Protein AF-A0A2W4WFT9-F1 (afdb_monomer_lite)

Foldseek 3Di:
DPDDPDLAQPLPPRHGCCVALVCLVVVVDPDPDPVSSVSSVD

Radius of gyration: 9.39 Å; chains: 1; bounding box: 18×21×23 Å

Organism: NCBI:txid268141

Secondary structure (DSSP, 8-state):
------SB-SSSS-SBGGGTHHHHHHTSS--SSHHHHHHT--

InterPro domains:
  IPR004027 SEC-C motif [PF02810] (7-23)

Sequence (42 aa):
MSQPKSERCLCNSQKPFKRCCGPYLAGEALAPTAEALMRSRY

pLDDT: mean 71.21, std 10.14, range [46.0, 82.88]

Structure (mmCIF, N/CA/C/O backbone):
data_AF-A0A2W4WFT9-F1
#
_entry.id   AF-A0A2W4WFT9-F1
#
loop_
_atom_site.group_PDB
_atom_site.id
_atom_site.type_symbol
_atom_site.label_atom_id
_atom_site.label_alt_id
_atom_site.label_comp_id
_atom_site.label_asym_id
_atom_site.label_entity_id
_atom_site.label_seq_id
_atom_site.pdbx_PDB_ins_code
_atom_s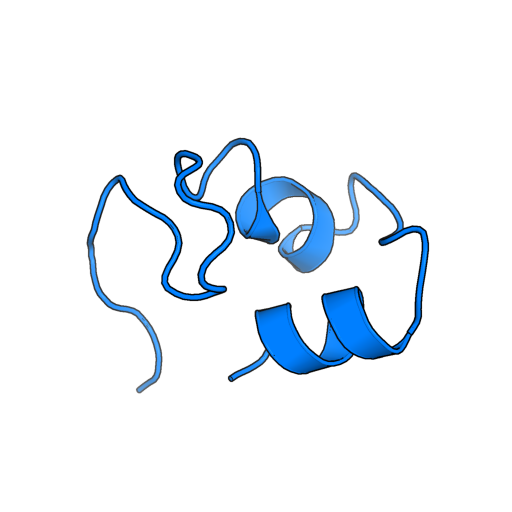ite.Cartn_x
_atom_site.Cartn_y
_atom_site.Cartn_z
_atom_site.occupancy
_atom_site.B_iso_or_equiv
_atom_site.auth_seq_id
_atom_site.auth_comp_id
_atom_site.auth_asym_id
_atom_site.auth_atom_id
_atom_site.pdbx_PDB_model_num
ATOM 1 N N . MET A 1 1 ? -10.478 -2.272 14.350 1.00 46.00 1 MET A N 1
ATOM 2 C CA . MET A 1 1 ? -9.895 -0.955 14.016 1.00 46.00 1 MET A CA 1
ATOM 3 C C . MET A 1 1 ? -8.507 -1.162 13.422 1.00 46.00 1 MET A C 1
ATOM 5 O O . MET A 1 1 ? -7.586 -1.392 14.188 1.00 46.00 1 MET A O 1
ATOM 9 N N . SER A 1 2 ? -8.351 -1.084 12.097 1.00 48.72 2 SER A N 1
ATOM 10 C CA . SER A 1 2 ? -7.033 -1.135 11.434 1.00 48.72 2 SER A CA 1
ATOM 11 C C . SER A 1 2 ? -6.882 0.073 10.515 1.00 48.72 2 SER A C 1
ATOM 13 O O . SER A 1 2 ? -7.040 -0.030 9.306 1.00 48.72 2 SER A O 1
ATOM 15 N N . GLN A 1 3 ? -6.679 1.254 11.095 1.00 50.16 3 GLN A N 1
ATOM 16 C CA . GLN A 1 3 ? -6.328 2.451 10.332 1.00 50.16 3 GLN A CA 1
ATOM 17 C C . GLN A 1 3 ? -5.358 3.290 11.160 1.00 50.16 3 GLN A C 1
ATOM 19 O O . GLN A 1 3 ? -5.795 4.088 11.993 1.00 50.16 3 GLN A O 1
ATOM 24 N N . PRO A 1 4 ? -4.040 3.149 10.970 1.00 53.38 4 PRO A N 1
ATOM 25 C CA . PRO A 1 4 ? -3.146 4.197 11.387 1.00 53.38 4 PRO A CA 1
ATOM 26 C C . PRO A 1 4 ? -3.269 5.323 10.376 1.00 53.38 4 PRO A C 1
ATOM 28 O O . PRO A 1 4 ? -3.025 5.201 9.175 1.00 53.38 4 PRO A O 1
ATOM 31 N N . LYS A 1 5 ? -3.696 6.438 10.940 1.00 49.97 5 LYS A N 1
ATOM 32 C CA . LYS A 1 5 ? -3.679 7.785 10.404 1.00 49.97 5 LYS A CA 1
ATOM 33 C C . LYS A 1 5 ? -2.229 8.216 10.149 1.00 49.97 5 LYS A C 1
ATOM 35 O O . LYS A 1 5 ? -1.697 9.076 10.839 1.00 49.97 5 LYS A O 1
ATOM 40 N N . SER A 1 6 ? -1.561 7.572 9.202 1.00 54.12 6 SER A N 1
ATOM 41 C CA . SER A 1 6 ? -0.186 7.872 8.828 1.00 54.12 6 SER A CA 1
ATOM 42 C C . SER A 1 6 ? -0.111 8.039 7.323 1.00 54.12 6 SER A C 1
ATOM 44 O O . SER A 1 6 ? -0.445 7.144 6.555 1.00 54.12 6 SER A O 1
ATOM 46 N N . GLU A 1 7 ? 0.374 9.204 6.903 1.00 68.12 7 GLU A N 1
ATOM 47 C CA . GLU A 1 7 ? 0.658 9.559 5.509 1.00 68.12 7 GLU A CA 1
ATOM 48 C C . GLU A 1 7 ? 1.507 8.503 4.785 1.00 68.12 7 GLU A C 1
ATOM 50 O O . GLU A 1 7 ? 1.468 8.412 3.560 1.00 68.12 7 GLU A O 1
ATOM 55 N N . ARG A 1 8 ? 2.228 7.665 5.541 1.00 70.62 8 ARG A N 1
ATOM 56 C CA . ARG A 1 8 ? 3.040 6.538 5.082 1.00 70.62 8 ARG A CA 1
ATOM 57 C C . ARG A 1 8 ? 2.303 5.206 5.219 1.00 70.62 8 ARG A C 1
ATOM 59 O O . ARG A 1 8 ? 1.642 4.939 6.219 1.00 70.62 8 ARG A O 1
ATOM 66 N N . CYS A 1 9 ? 2.455 4.361 4.206 1.00 77.56 9 CYS A N 1
ATOM 67 C CA . CYS A 1 9 ? 1.873 3.029 4.179 1.00 77.56 9 CYS A CA 1
ATOM 68 C C . CYS A 1 9 ? 2.559 2.087 5.177 1.00 77.56 9 CYS A C 1
ATOM 70 O O . CYS A 1 9 ? 3.784 1.966 5.158 1.00 77.56 9 CYS A O 1
ATOM 72 N N . LEU A 1 10 ? 1.774 1.350 5.968 1.00 71.19 10 LEU A N 1
ATOM 73 C CA . LEU A 1 10 ? 2.282 0.285 6.848 1.00 71.19 10 LEU A CA 1
ATOM 74 C C . LEU A 1 10 ? 2.749 -0.969 6.108 1.00 71.19 10 LEU A C 1
ATOM 76 O O . LEU A 1 10 ? 3.427 -1.813 6.680 1.00 71.19 10 LEU A O 1
ATOM 80 N N . CYS A 1 11 ? 2.408 -1.092 4.829 1.00 74.19 11 CYS A N 1
ATOM 81 C CA . CYS A 1 11 ? 2.721 -2.229 3.970 1.00 74.19 11 CYS A CA 1
ATOM 82 C C . CYS A 1 11 ? 4.227 -2.406 3.666 1.00 74.19 11 CYS A C 1
ATOM 84 O O . CYS A 1 11 ? 4.594 -3.077 2.703 1.00 74.19 11 CYS A O 1
ATOM 86 N N . ASN A 1 12 ? 5.110 -1.751 4.431 1.00 69.31 12 ASN A N 1
ATOM 87 C CA . ASN A 1 12 ? 6.565 -1.719 4.268 1.00 69.31 12 ASN A CA 1
ATOM 88 C C . ASN A 1 12 ? 7.075 -1.200 2.910 1.00 69.31 12 ASN A C 1
ATOM 90 O O . ASN A 1 12 ? 8.269 -1.242 2.631 1.00 69.31 12 ASN A O 1
ATOM 94 N N . SER A 1 13 ? 6.201 -0.637 2.072 1.00 69.31 13 SER A N 1
ATOM 95 C CA . SER A 1 13 ? 6.578 -0.135 0.743 1.00 69.31 13 SER A CA 1
ATOM 96 C C . SER A 1 13 ? 7.282 1.225 0.761 1.00 69.31 13 SER A C 1
ATOM 98 O O . SER A 1 13 ? 7.555 1.760 -0.309 1.00 69.31 13 SER A O 1
ATOM 100 N N . GLN A 1 14 ? 7.517 1.827 1.939 1.00 74.06 14 GLN A N 1
ATOM 101 C CA . GLN A 1 14 ? 8.126 3.165 2.123 1.00 74.06 14 GLN A CA 1
ATOM 102 C C . GLN A 1 14 ? 7.439 4.314 1.354 1.00 74.06 14 GLN A C 1
ATOM 104 O O . GLN A 1 14 ? 7.907 5.450 1.352 1.00 74.06 14 GLN A O 1
ATOM 109 N N . LYS A 1 15 ? 6.284 4.043 0.742 1.00 78.88 15 LYS A N 1
ATOM 110 C CA . LYS A 1 15 ? 5.489 4.974 -0.055 1.00 78.88 15 LYS A CA 1
ATOM 111 C C . LYS A 1 15 ? 4.329 5.545 0.760 1.00 78.88 15 LYS A C 1
ATOM 113 O O . LYS A 1 15 ? 3.875 4.915 1.723 1.00 78.88 15 LYS A O 1
ATOM 118 N N . PRO A 1 16 ? 3.805 6.717 0.369 1.00 82.88 16 PRO A N 1
ATOM 119 C CA . PRO A 1 16 ? 2.622 7.265 1.003 1.00 82.88 16 PRO A CA 1
ATOM 120 C C . PRO A 1 16 ? 1.399 6.378 0.755 1.00 82.88 16 PRO A C 1
ATOM 122 O O . PRO A 1 16 ? 1.244 5.829 -0.336 1.00 82.88 16 PRO A O 1
ATOM 125 N N . PHE A 1 17 ? 0.513 6.257 1.747 1.00 80.12 17 PHE A N 1
ATOM 126 C CA . PHE A 1 17 ? -0.655 5.364 1.695 1.00 80.12 17 PHE A CA 1
ATOM 127 C C . PHE A 1 17 ? -1.507 5.604 0.441 1.00 80.12 17 PHE A C 1
ATOM 129 O O . PHE A 1 17 ? -1.821 4.657 -0.273 1.00 80.12 17 PHE A O 1
ATOM 136 N N . LYS A 1 18 ? -1.763 6.874 0.094 1.00 77.81 18 LYS A N 1
ATOM 137 C CA . LYS A 1 18 ? -2.513 7.272 -1.113 1.00 77.81 18 LYS A CA 1
ATOM 138 C C . LYS A 1 18 ? -1.896 6.806 -2.439 1.00 77.81 18 LYS A C 1
ATOM 140 O O . LYS A 1 18 ? -2.610 6.734 -3.425 1.00 77.81 18 LYS A O 1
ATOM 145 N N . ARG A 1 19 ? -0.592 6.512 -2.488 1.00 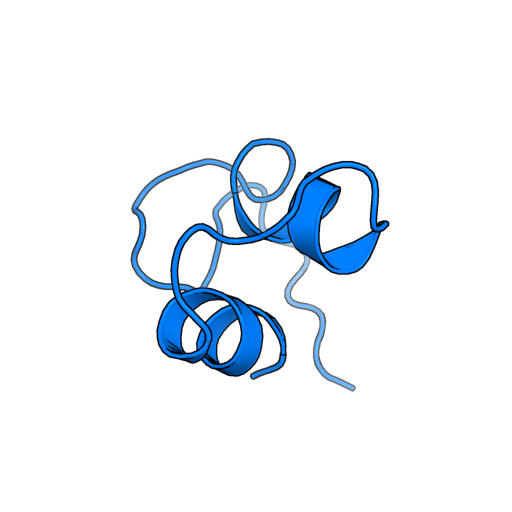79.12 19 ARG A N 1
ATOM 146 C CA . ARG A 1 19 ? 0.096 5.960 -3.676 1.00 79.12 19 ARG A CA 1
ATOM 147 C C . ARG A 1 19 ? 0.541 4.509 -3.479 1.00 79.12 19 ARG A C 1
ATOM 149 O O . ARG A 1 19 ? 1.360 4.011 -4.246 1.00 79.12 19 ARG A O 1
ATOM 156 N N . CYS A 1 20 ? 0.067 3.864 -2.418 1.00 80.75 20 CYS A N 1
ATOM 157 C CA . CYS A 1 20 ? 0.405 2.491 -2.089 1.00 80.75 20 CYS A CA 1
ATOM 158 C C . CYS A 1 20 ? -0.878 1.694 -1.863 1.00 80.75 20 CYS A C 1
ATOM 160 O O . CYS A 1 20 ? -1.547 1.400 -2.839 1.00 80.75 20 CYS A O 1
ATOM 162 N N . CYS A 1 21 ? -1.285 1.403 -0.624 1.00 79.44 21 CYS A N 1
ATOM 163 C CA . CYS A 1 21 ? -2.525 0.659 -0.373 1.00 79.44 21 CYS A CA 1
ATOM 164 C C . CYS A 1 21 ? -3.803 1.413 -0.752 1.00 79.44 21 CYS A C 1
ATOM 166 O O . CYS A 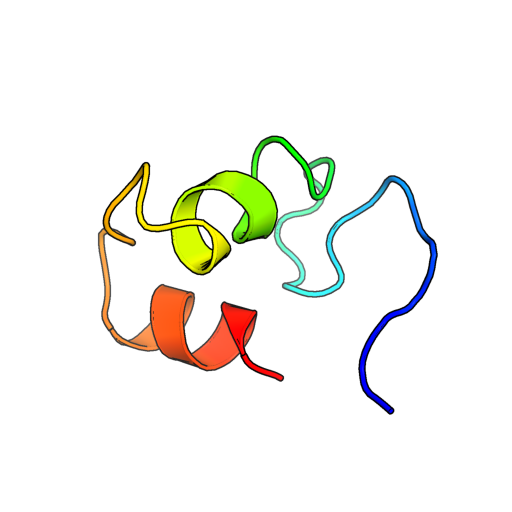1 21 ? -4.805 0.766 -0.997 1.00 79.44 21 CYS A O 1
ATOM 168 N N . GLY A 1 22 ? -3.790 2.746 -0.815 1.00 81.06 22 GLY A N 1
ATOM 169 C CA . GLY A 1 22 ? -4.959 3.574 -1.129 1.00 81.06 22 GLY A CA 1
ATOM 170 C C . GLY A 1 22 ? -5.717 3.131 -2.387 1.00 81.06 22 GLY A C 1
ATOM 171 O O . GLY A 1 22 ? -6.864 2.716 -2.254 1.00 81.06 22 GLY A O 1
ATOM 172 N N . PRO A 1 23 ? -5.101 3.150 -3.584 1.00 82.31 23 PRO A N 1
ATOM 173 C CA . PRO A 1 23 ? -5.767 2.728 -4.817 1.00 82.31 23 PRO A CA 1
ATOM 174 C C . PRO A 1 23 ? -6.092 1.227 -4.836 1.00 82.31 23 PRO A C 1
ATOM 176 O O . PRO A 1 23 ? -7.107 0.838 -5.405 1.00 82.31 23 PRO A O 1
ATOM 179 N N . TYR A 1 24 ? -5.288 0.383 -4.177 1.00 80.19 24 TYR A N 1
ATOM 180 C CA . TYR A 1 24 ? -5.571 -1.055 -4.062 1.00 80.19 24 TYR A CA 1
ATOM 181 C C . TYR A 1 24 ? -6.781 -1.349 -3.159 1.00 80.19 24 TYR A C 1
ATOM 183 O O . TYR A 1 24 ? -7.551 -2.263 -3.434 1.00 80.19 24 TYR A O 1
ATOM 191 N N . LEU A 1 25 ? -6.968 -0.566 -2.093 1.00 75.25 25 LEU A N 1
ATOM 192 C CA . LEU A 1 25 ? -8.099 -0.665 -1.166 1.00 75.25 25 LEU A CA 1
ATOM 193 C C . LEU A 1 25 ? -9.362 -0.000 -1.721 1.00 75.25 25 LEU A C 1
ATOM 195 O O . LEU A 1 25 ? -10.460 -0.464 -1.431 1.00 75.25 25 LEU A O 1
ATOM 199 N N . ALA A 1 26 ? -9.209 1.059 -2.519 1.00 79.75 26 ALA A N 1
ATOM 200 C CA . ALA A 1 26 ? -10.306 1.703 -3.238 1.00 79.75 26 ALA A CA 1
ATOM 201 C C . ALA A 1 26 ? -10.791 0.881 -4.447 1.00 79.75 26 ALA A C 1
ATOM 203 O O . ALA A 1 26 ? -11.873 1.137 -4.964 1.00 79.75 26 ALA A O 1
ATOM 204 N N . GLY A 1 27 ? -10.004 -0.100 -4.905 1.00 77.94 27 GLY A N 1
ATOM 205 C CA . GLY A 1 27 ? -10.285 -0.857 -6.128 1.00 77.94 27 GLY A CA 1
ATOM 206 C C . GLY A 1 27 ? -9.966 -0.092 -7.419 1.00 77.94 27 GLY A C 1
ATOM 207 O O . GLY A 1 27 ? -10.265 -0.579 -8.504 1.00 77.94 27 GLY A O 1
ATOM 208 N N . GLU A 1 28 ? -9.333 1.079 -7.319 1.00 81.81 28 GLU A N 1
ATOM 209 C CA . GLU A 1 28 ? -8.849 1.875 -8.457 1.00 81.81 28 GLU A CA 1
ATOM 210 C C . GLU A 1 28 ? -7.606 1.267 -9.119 1.00 81.81 28 GLU A C 1
ATOM 212 O O . GLU A 1 28 ? -7.355 1.499 -10.300 1.00 81.81 28 GLU A O 1
ATOM 217 N N . ALA A 1 29 ? -6.827 0.474 -8.381 1.00 78.62 29 ALA A N 1
ATOM 218 C CA . ALA A 1 29 ? -5.716 -0.291 -8.929 1.00 78.62 29 ALA A CA 1
ATOM 219 C C . ALA A 1 29 ? -5.784 -1.746 -8.471 1.00 78.62 29 ALA A C 1
ATOM 221 O O . ALA A 1 29 ? -6.107 -2.040 -7.321 1.00 78.62 29 ALA A O 1
ATOM 222 N N . LEU A 1 30 ? -5.403 -2.665 -9.356 1.00 72.94 30 LEU A N 1
ATOM 223 C CA . LEU A 1 30 ? -5.158 -4.054 -8.989 1.00 72.94 30 LEU A CA 1
ATOM 224 C C . LEU A 1 30 ? -3.711 -4.188 -8.528 1.00 72.94 30 LEU A C 1
ATOM 226 O O . LEU A 1 30 ? -2.780 -3.758 -9.214 1.00 72.94 30 LEU A O 1
ATOM 230 N N . ALA A 1 31 ? -3.515 -4.768 -7.346 1.00 72.31 31 ALA A N 1
ATOM 231 C CA . ALA A 1 31 ? -2.176 -5.115 -6.90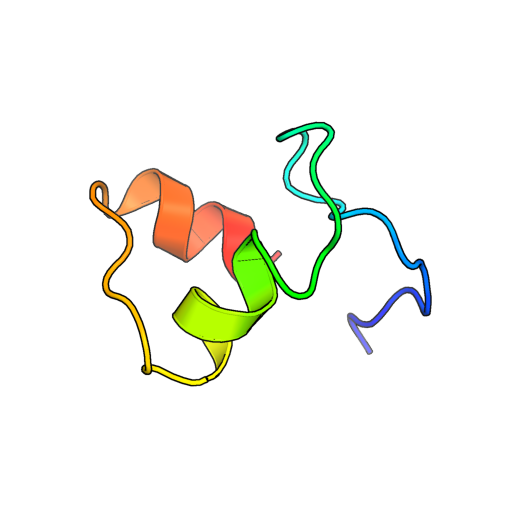5 1.00 72.31 31 ALA A CA 1
ATOM 232 C C . ALA A 1 31 ? -1.599 -6.154 -7.885 1.00 72.31 31 ALA A C 1
ATOM 234 O O . ALA A 1 31 ? -2.292 -7.118 -8.214 1.00 72.31 31 ALA A O 1
ATOM 235 N N . PRO A 1 32 ? -0.347 -5.994 -8.348 1.00 74.12 32 PRO A N 1
ATOM 236 C CA . PRO A 1 32 ? 0.249 -6.898 -9.334 1.00 74.12 32 PRO A CA 1
ATOM 237 C C . PRO A 1 32 ? 0.419 -8.328 -8.804 1.00 74.12 32 PRO A C 1
ATOM 239 O O . PRO A 1 32 ? 0.589 -9.260 -9.583 1.00 74.12 32 PRO A O 1
ATOM 242 N N . THR A 1 33 ? 0.368 -8.513 -7.482 1.00 77.81 33 THR A N 1
ATOM 243 C CA . THR A 1 33 ? 0.419 -9.820 -6.830 1.00 77.81 33 THR A CA 1
ATOM 244 C C . THR A 1 33 ? -0.648 -9.923 -5.744 1.00 77.81 33 THR A C 1
ATOM 246 O O . THR A 1 33 ? -0.939 -8.958 -5.029 1.00 77.81 33 THR A O 1
ATOM 249 N N . ALA A 1 34 ? -1.205 -11.125 -5.578 1.00 75.12 34 ALA A N 1
ATOM 250 C CA . ALA A 1 34 ? -2.160 -11.424 -4.510 1.00 75.12 34 ALA A CA 1
ATOM 251 C C . ALA A 1 34 ? -1.566 -11.156 -3.114 1.00 75.12 34 ALA A C 1
ATOM 253 O O . ALA A 1 34 ? -2.268 -10.710 -2.211 1.00 75.12 34 ALA A O 1
ATOM 254 N N . GLU A 1 35 ? -0.256 -11.352 -2.951 1.00 74.44 35 GLU A N 1
ATOM 255 C CA . GLU A 1 35 ? 0.459 -11.103 -1.699 1.00 74.44 35 GLU A CA 1
ATOM 256 C C . GLU A 1 35 ? 0.500 -9.610 -1.330 1.00 74.44 35 GLU A C 1
ATOM 258 O O . GLU A 1 35 ? 0.311 -9.254 -0.166 1.00 74.44 35 GLU A O 1
ATOM 263 N N . ALA A 1 36 ? 0.653 -8.718 -2.317 1.00 70.31 36 ALA A N 1
ATOM 264 C CA . ALA A 1 36 ? 0.574 -7.274 -2.102 1.00 70.31 36 ALA A CA 1
ATOM 265 C C . ALA A 1 36 ? -0.853 -6.823 -1.747 1.00 70.31 36 ALA A C 1
ATOM 267 O O . ALA A 1 36 ? -1.024 -5.961 -0.882 1.00 70.31 36 ALA A O 1
ATOM 268 N N . LEU A 1 37 ? -1.880 -7.440 -2.347 1.00 72.06 37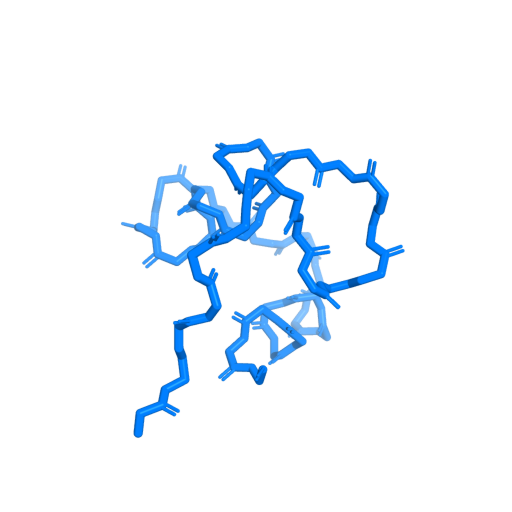 LEU A N 1
ATOM 269 C CA . LEU A 1 37 ? -3.279 -7.198 -1.982 1.00 72.06 37 LEU A CA 1
ATOM 270 C C . LEU A 1 37 ? -3.558 -7.645 -0.540 1.00 72.06 37 LEU A C 1
ATOM 272 O O . LEU A 1 37 ? -4.142 -6.897 0.237 1.00 72.06 37 LEU A O 1
ATOM 276 N N . MET A 1 38 ? -3.092 -8.836 -0.160 1.00 76.88 38 MET A N 1
ATOM 277 C CA . MET A 1 38 ? -3.259 -9.398 1.184 1.00 76.88 38 MET A CA 1
ATOM 278 C C . MET A 1 38 ? -2.532 -8.561 2.244 1.00 76.88 38 MET A C 1
ATOM 280 O O . MET A 1 38 ? -3.128 -8.210 3.260 1.00 76.88 38 MET A O 1
ATOM 284 N N . ARG A 1 39 ? -1.285 -8.149 1.976 1.00 69.00 39 ARG A N 1
ATOM 285 C CA . ARG A 1 39 ? -0.512 -7.238 2.840 1.00 69.00 39 ARG A CA 1
ATOM 286 C C . ARG A 1 39 ? -1.115 -5.842 2.961 1.00 69.00 39 ARG A C 1
ATOM 288 O O . ARG A 1 39 ? -0.816 -5.148 3.921 1.00 69.00 39 ARG A O 1
ATOM 295 N N . SER A 1 40 ? -1.932 -5.418 2.000 1.00 61.03 40 SER A N 1
ATOM 296 C CA . SER A 1 40 ? -2.637 -4.132 2.065 1.00 61.03 40 SER A CA 1
ATOM 297 C C . SER A 1 40 ? -3.857 -4.170 2.990 1.00 61.03 40 SER A C 1
ATOM 299 O O . SER A 1 40 ? -4.366 -3.112 3.354 1.00 61.03 40 SER A O 1
ATOM 301 N N . ARG A 1 41 ? -4.334 -5.372 3.348 1.00 64.69 41 ARG A N 1
ATOM 302 C CA . ARG A 1 41 ? -5.521 -5.606 4.188 1.00 64.69 41 ARG A CA 1
ATOM 303 C C . ARG A 1 41 ? -5.194 -5.849 5.669 1.00 64.69 41 ARG A C 1
ATOM 305 O O . ARG A 1 41 ? -6.136 -5.935 6.456 1.00 64.69 41 ARG A O 1
ATOM 312 N N . TYR A 1 42 ? -3.911 -5.955 6.025 1.00 57.34 42 TYR A N 1
ATOM 313 C CA . TYR A 1 42 ? -3.395 -6.088 7.396 1.00 57.34 42 TYR A CA 1
ATOM 314 C C . TYR A 1 42 ? -2.753 -4.778 7.859 1.00 57.34 42 TYR A C 1
ATOM 316 O O . TYR 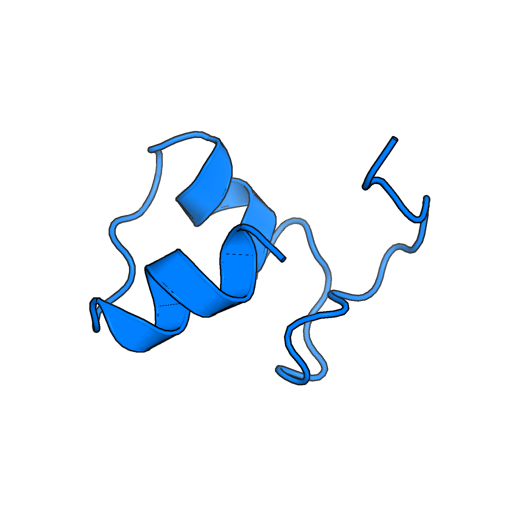A 1 42 ? -3.020 -4.386 9.017 1.00 57.34 42 TYR A O 1
#